Protein AF-A0A534PRA9-F1 (afdb_monomer_lite)

pLDDT: mean 84.68, std 16.16, range [34.12, 97.38]

Structure (mmCIF, N/CA/C/O backbone):
data_AF-A0A534PRA9-F1
#
_entry.id   AF-A0A534PRA9-F1
#
loop_
_atom_site.group_PDB
_atom_site.id
_atom_site.type_symbol
_atom_site.label_atom_id
_atom_site.label_alt_id
_atom_site.label_comp_id
_atom_site.label_asym_id
_atom_site.label_entity_id
_atom_site.label_seq_id
_atom_site.pdbx_PDB_ins_code
_atom_site.Cartn_x
_atom_site.Cartn_y
_atom_site.Cartn_z
_atom_site.occupancy
_atom_site.B_iso_or_equiv
_atom_site.auth_seq_id
_atom_site.auth_comp_id
_atom_site.auth_asym_id
_atom_site.auth_atom_id
_atom_site.pdbx_PDB_model_num
ATOM 1 N N . MET A 1 1 ? 16.056 1.414 -26.907 1.00 45.16 1 MET A N 1
ATOM 2 C CA . MET A 1 1 ? 15.247 1.126 -25.701 1.00 45.16 1 MET A CA 1
ATOM 3 C C . MET A 1 1 ? 14.944 2.442 -25.013 1.00 45.16 1 MET A C 1
ATOM 5 O O . MET A 1 1 ? 15.865 3.068 -24.504 1.00 45.16 1 MET A O 1
ATOM 9 N N . TYR A 1 2 ? 13.696 2.905 -25.057 1.00 48.59 2 TYR A N 1
ATOM 10 C CA . TYR A 1 2 ? 13.286 4.086 -24.298 1.00 48.59 2 TYR A CA 1
ATOM 11 C C . TYR A 1 2 ? 13.296 3.707 -22.817 1.00 48.59 2 TYR A C 1
ATOM 13 O O . TYR A 1 2 ? 12.546 2.826 -22.403 1.00 48.59 2 TYR A O 1
ATOM 21 N N . ALA A 1 3 ? 14.193 4.303 -22.031 1.00 59.56 3 ALA A N 1
ATOM 22 C CA . ALA A 1 3 ? 14.119 4.180 -20.583 1.00 59.56 3 ALA A CA 1
ATOM 23 C C . ALA A 1 3 ? 12.788 4.805 -20.153 1.00 59.56 3 ALA A C 1
ATOM 25 O O . ALA A 1 3 ? 12.577 5.995 -20.379 1.00 59.56 3 ALA A O 1
ATOM 26 N N . ALA A 1 4 ? 11.872 3.998 -19.617 1.00 72.38 4 ALA A N 1
ATOM 27 C CA . ALA A 1 4 ? 10.592 4.504 -19.149 1.00 72.38 4 ALA A CA 1
ATOM 28 C C . ALA A 1 4 ? 10.837 5.532 -18.035 1.00 72.38 4 ALA A C 1
ATOM 30 O O . ALA A 1 4 ? 11.615 5.282 -17.113 1.00 72.38 4 ALA A O 1
ATOM 31 N N . THR A 1 5 ? 10.192 6.688 -18.125 1.00 81.50 5 THR A N 1
ATOM 32 C CA . THR A 1 5 ? 10.252 7.716 -17.082 1.00 81.50 5 THR A CA 1
ATOM 33 C C . THR A 1 5 ? 9.207 7.414 -16.017 1.00 81.50 5 THR A C 1
ATOM 35 O O . THR A 1 5 ? 8.044 7.138 -16.336 1.00 81.50 5 THR A O 1
ATOM 38 N N . CYS A 1 6 ? 9.596 7.468 -14.744 1.00 83.38 6 CYS A N 1
ATOM 39 C CA . CYS A 1 6 ? 8.650 7.279 -13.656 1.00 83.38 6 CYS A CA 1
ATOM 40 C C . CYS A 1 6 ? 7.699 8.473 -13.557 1.00 83.38 6 CYS A C 1
ATOM 42 O O . CYS A 1 6 ? 8.139 9.599 -13.372 1.00 83.38 6 CYS A O 1
ATOM 44 N N . GLN A 1 7 ? 6.388 8.235 -13.580 1.00 82.12 7 GLN A N 1
ATOM 45 C CA . GLN A 1 7 ? 5.401 9.321 -13.508 1.00 82.12 7 GLN A CA 1
ATOM 46 C C . GLN A 1 7 ? 5.358 10.032 -12.144 1.00 82.12 7 GLN A C 1
ATOM 48 O O . GLN A 1 7 ? 4.812 11.126 -12.046 1.00 82.12 7 GLN A O 1
ATOM 53 N N . VAL A 1 8 ? 5.928 9.426 -11.096 1.00 83.62 8 VAL A N 1
ATOM 54 C CA . VAL A 1 8 ? 5.938 9.995 -9.740 1.00 83.62 8 VAL A CA 1
ATOM 55 C C . VAL A 1 8 ? 7.117 10.948 -9.534 1.00 83.62 8 VAL A C 1
ATOM 57 O O . VAL A 1 8 ? 6.899 12.077 -9.115 1.00 83.62 8 VAL A O 1
ATOM 60 N N . CYS A 1 9 ? 8.349 10.528 -9.845 1.00 84.12 9 CYS A N 1
ATOM 61 C CA . CYS A 1 9 ? 9.550 11.354 -9.642 1.00 84.12 9 CYS A CA 1
ATOM 62 C C . CYS A 1 9 ? 10.144 11.951 -10.924 1.00 84.12 9 CYS A C 1
ATOM 64 O O . CYS A 1 9 ? 11.106 12.699 -10.840 1.00 84.12 9 CYS A O 1
ATOM 66 N N . GLN A 1 10 ? 9.600 11.623 -12.099 1.00 84.25 10 GLN A N 1
ATOM 67 C CA . GLN A 1 10 ? 10.087 12.073 -13.411 1.00 84.25 10 GLN A CA 1
ATOM 68 C C . GLN A 1 10 ? 11.540 11.666 -13.748 1.00 84.25 10 GLN A C 1
ATOM 70 O O . GLN A 1 10 ? 12.096 12.130 -14.740 1.00 84.25 10 GLN A O 1
ATOM 75 N N . ASP A 1 11 ? 12.129 10.730 -12.995 1.00 76.88 11 ASP A N 1
ATOM 76 C CA . ASP A 1 11 ? 13.449 10.156 -13.282 1.00 76.88 11 ASP A CA 1
ATOM 77 C C . ASP A 1 11 ? 13.375 8.928 -14.201 1.00 76.88 11 ASP A C 1
ATOM 79 O O . ASP A 1 11 ? 12.328 8.281 -14.342 1.00 76.88 11 ASP A O 1
ATOM 83 N N . LYS A 1 12 ? 14.525 8.546 -14.781 1.00 78.19 12 LYS A N 1
ATOM 84 C CA . LYS A 1 12 ? 14.683 7.248 -15.457 1.00 78.19 12 LYS A CA 1
ATOM 85 C C . LYS A 1 12 ? 14.332 6.124 -14.480 1.00 78.19 12 LYS A C 1
ATOM 87 O O . LYS A 1 12 ? 15.000 5.945 -13.463 1.00 78.19 12 LYS A O 1
ATOM 92 N N . ALA A 1 13 ? 13.291 5.359 -14.795 1.00 73.19 13 ALA A N 1
ATOM 93 C CA . ALA A 1 13 ? 12.780 4.341 -13.894 1.00 73.19 13 ALA A CA 1
ATOM 94 C C . ALA A 1 13 ? 13.658 3.085 -13.930 1.00 73.19 13 ALA A C 1
ATOM 96 O O . ALA A 1 13 ? 13.778 2.415 -14.957 1.00 73.19 13 ALA A O 1
ATOM 97 N N . ARG A 1 14 ? 14.199 2.717 -12.768 1.00 85.81 14 ARG A N 1
ATOM 98 C CA . ARG A 1 14 ? 14.410 1.309 -12.426 1.00 85.81 14 ARG A CA 1
ATOM 99 C C . ARG A 1 14 ? 13.103 0.803 -11.826 1.00 85.81 14 ARG A C 1
ATOM 101 O O . ARG A 1 14 ? 12.537 1.483 -10.981 1.00 85.81 14 ARG A O 1
ATOM 108 N N . TRP A 1 15 ? 12.601 -0.342 -12.263 1.00 88.44 15 TRP A N 1
ATOM 109 C CA . TRP A 1 15 ? 11.342 -0.891 -11.752 1.00 88.44 15 TRP A CA 1
ATOM 110 C C . TRP A 1 15 ? 11.598 -1.884 -10.621 1.00 88.44 15 TRP A C 1
ATOM 112 O O . TRP A 1 15 ? 12.645 -2.531 -10.595 1.00 88.44 15 TRP A O 1
ATOM 122 N N . SER A 1 16 ? 10.653 -1.972 -9.687 1.00 91.12 16 SER A N 1
ATOM 123 C CA . SER A 1 16 ? 10.588 -3.045 -8.703 1.00 91.12 16 SER A CA 1
ATOM 124 C C . SER A 1 16 ? 10.289 -4.382 -9.363 1.00 91.12 16 SER A C 1
ATOM 126 O O . SER A 1 16 ? 9.801 -4.437 -10.497 1.00 91.12 16 SER A O 1
ATOM 128 N N . GLU A 1 17 ? 10.500 -5.449 -8.600 1.00 93.50 17 GLU A N 1
ATOM 129 C CA . GLU A 1 17 ? 9.821 -6.709 -8.869 1.00 93.50 17 GLU A CA 1
ATOM 130 C C . GLU A 1 17 ? 8.300 -6.524 -8.812 1.00 93.50 17 GLU A C 1
ATOM 132 O O . GLU A 1 17 ? 7.778 -5.536 -8.275 1.00 93.50 17 GLU A O 1
ATOM 137 N N . GLU A 1 18 ? 7.586 -7.459 -9.429 1.00 93.94 18 GLU A N 1
ATOM 138 C CA . GLU A 1 18 ? 6.127 -7.433 -9.486 1.00 93.94 18 GLU A CA 1
ATOM 139 C C . GLU A 1 18 ? 5.517 -7.539 -8.087 1.00 93.94 18 GLU A C 1
ATOM 141 O O . GLU A 1 18 ? 5.892 -8.406 -7.302 1.00 93.94 18 GLU A O 1
ATOM 146 N N . VAL A 1 19 ? 4.583 -6.644 -7.774 1.00 94.56 19 VAL A N 1
ATOM 147 C CA . VAL A 1 19 ? 3.851 -6.617 -6.509 1.00 94.56 19 VAL A CA 1
ATOM 148 C C . VAL A 1 19 ? 2.722 -7.635 -6.571 1.00 94.56 19 VAL A C 1
ATOM 150 O O . VAL A 1 19 ? 1.803 -7.494 -7.374 1.00 94.56 19 VAL A O 1
ATOM 153 N N . ILE A 1 20 ? 2.755 -8.616 -5.672 1.00 94.00 20 ILE A N 1
ATOM 154 C CA . ILE A 1 20 ? 1.730 -9.666 -5.586 1.00 94.00 20 ILE A CA 1
ATOM 155 C C . ILE A 1 20 ? 0.622 -9.303 -4.593 1.00 94.00 20 ILE A C 1
ATOM 157 O O . ILE A 1 20 ? -0.561 -9.531 -4.847 1.00 94.00 20 ILE A O 1
ATOM 161 N N . VAL A 1 21 ? 0.981 -8.702 -3.456 1.00 94.62 21 VAL A N 1
ATOM 162 C CA . VAL A 1 21 ? 0.016 -8.301 -2.428 1.00 94.62 21 VAL A CA 1
ATOM 163 C C . VAL A 1 21 ? 0.551 -7.148 -1.590 1.00 94.62 21 VAL A C 1
ATOM 165 O O . VAL A 1 21 ? 1.737 -7.079 -1.262 1.00 94.62 21 VAL A O 1
ATOM 168 N N . VAL A 1 22 ? -0.351 -6.255 -1.195 1.00 96.00 22 VAL A N 1
ATOM 169 C CA . VAL A 1 22 ? -0.104 -5.229 -0.181 1.00 96.00 22 VAL A CA 1
ATOM 170 C C . VAL A 1 22 ? -0.913 -5.584 1.061 1.00 96.00 22 VAL A C 1
ATOM 172 O O . VAL A 1 22 ? -2.138 -5.486 1.068 1.00 96.00 22 VAL A O 1
ATOM 175 N N . LEU A 1 23 ? -0.238 -6.008 2.126 1.00 96.75 23 LEU A N 1
ATOM 176 C CA . LEU A 1 23 ? -0.856 -6.268 3.425 1.00 96.75 23 LEU A CA 1
ATOM 177 C C . LEU A 1 23 ? -0.966 -4.960 4.203 1.00 96.75 23 LEU A C 1
ATOM 179 O O . LEU A 1 23 ? 0.054 -4.363 4.539 1.00 96.75 23 LEU A O 1
ATOM 183 N N . VAL A 1 24 ? -2.182 -4.523 4.514 1.00 97.31 24 VAL A N 1
ATOM 184 C CA . VAL A 1 24 ? -2.454 -3.229 5.155 1.00 97.31 24 VAL A CA 1
ATOM 185 C C . VAL A 1 24 ? -2.854 -3.419 6.612 1.00 97.31 24 VAL A C 1
ATOM 187 O O . VAL A 1 24 ? -3.717 -4.234 6.928 1.00 97.31 24 VAL A O 1
ATOM 190 N N . PHE A 1 25 ? -2.267 -2.615 7.494 1.00 96.75 25 PHE A N 1
ATOM 191 C CA . PHE A 1 25 ? -2.584 -2.552 8.915 1.00 96.75 25 PHE A CA 1
ATOM 192 C C . PHE A 1 25 ? -3.292 -1.225 9.201 1.00 96.75 25 PHE A C 1
ATOM 194 O O . PHE A 1 25 ? -2.767 -0.157 8.878 1.00 96.75 25 PHE A O 1
ATOM 201 N N . ALA A 1 26 ? -4.470 -1.288 9.816 1.00 96.06 26 ALA A N 1
ATOM 202 C CA . ALA A 1 26 ? -5.257 -0.121 10.204 1.00 96.06 26 ALA A CA 1
ATOM 203 C C . ALA A 1 26 ? -6.039 -0.415 11.500 1.00 96.06 26 ALA A C 1
ATOM 205 O O . ALA A 1 26 ? -6.330 -1.584 11.757 1.00 96.06 26 ALA A O 1
ATOM 206 N N . PRO A 1 27 ? -6.397 0.603 12.309 1.00 93.94 27 PRO A N 1
ATOM 207 C CA . PRO A 1 27 ? -7.055 0.410 13.607 1.00 93.94 27 PRO A CA 1
ATOM 208 C C . PRO A 1 27 ? -8.383 -0.354 13.541 1.00 93.94 27 PRO A C 1
ATOM 210 O O . PRO A 1 27 ? -8.692 -1.131 14.436 1.00 93.94 27 PRO A O 1
ATOM 213 N N . GLY A 1 28 ? -9.160 -0.157 12.474 1.00 94.75 28 GLY A N 1
ATOM 214 C CA . GLY A 1 28 ? -10.431 -0.849 12.254 1.00 94.75 28 GLY A CA 1
ATOM 215 C C . GLY A 1 28 ? -10.291 -2.278 11.722 1.00 94.75 28 GLY A C 1
ATOM 216 O O . GLY A 1 28 ? -11.301 -2.902 11.409 1.00 94.75 28 GLY A O 1
ATOM 217 N N . LEU A 1 29 ? -9.068 -2.801 11.582 1.00 95.06 29 LEU A N 1
ATOM 218 C CA . LEU A 1 29 ? -8.807 -4.167 11.139 1.00 95.06 29 LEU A CA 1
ATOM 219 C C . LEU A 1 29 ? -8.300 -5.017 12.305 1.00 95.06 29 LEU A C 1
ATOM 221 O O . LEU A 1 29 ? -7.304 -4.690 12.942 1.00 95.06 29 LEU A O 1
ATOM 225 N N . THR A 1 30 ? -8.927 -6.170 12.533 1.00 94.12 30 THR A N 1
ATOM 226 C CA . THR A 1 30 ? -8.462 -7.153 13.530 1.00 94.12 30 THR A CA 1
ATOM 227 C C . THR A 1 30 ? -7.230 -7.934 13.069 1.00 94.12 30 THR A C 1
ATOM 229 O O . THR A 1 30 ? -6.488 -8.475 13.885 1.00 94.12 30 THR A O 1
ATOM 232 N N . LYS A 1 31 ? -7.006 -7.999 11.755 1.00 95.12 31 LYS A N 1
ATOM 233 C CA . LYS A 1 31 ? -5.861 -8.640 11.102 1.00 95.12 31 LYS A CA 1
ATOM 234 C C . LYS A 1 31 ? -5.470 -7.851 9.850 1.00 95.12 31 LYS A C 1
ATOM 236 O O . LYS A 1 31 ? -6.322 -7.142 9.315 1.00 95.12 31 LYS A O 1
ATOM 241 N N . PRO A 1 32 ? -4.233 -7.983 9.343 1.00 95.44 32 PRO A N 1
ATOM 242 C CA . PRO A 1 32 ? -3.817 -7.272 8.140 1.00 95.44 32 PRO A CA 1
ATOM 243 C C . PRO A 1 32 ? -4.734 -7.615 6.968 1.00 95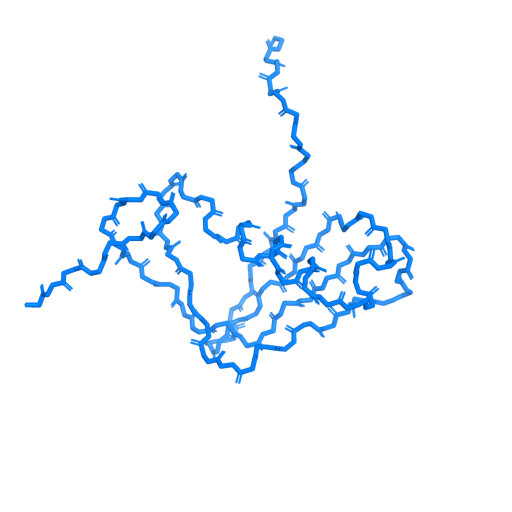.44 32 PRO A C 1
ATOM 245 O O . PRO A 1 32 ? -5.047 -8.788 6.747 1.00 95.44 32 PRO A O 1
ATOM 248 N N . TYR A 1 33 ? -5.166 -6.600 6.225 1.00 97.38 33 TYR A N 1
ATOM 249 C CA . TYR A 1 33 ? -6.027 -6.802 5.068 1.00 97.38 33 TYR A CA 1
ATOM 250 C C . TYR A 1 33 ? -5.181 -6.968 3.799 1.00 97.38 33 TYR A C 1
ATOM 252 O O . TYR A 1 33 ? -4.373 -6.082 3.507 1.00 97.38 33 TYR A O 1
ATOM 260 N N . PRO A 1 34 ? -5.336 -8.070 3.045 1.00 96.31 34 PRO A N 1
ATOM 261 C CA . PRO A 1 34 ? -4.612 -8.273 1.801 1.00 96.31 34 PRO A CA 1
ATOM 262 C C . PRO A 1 34 ? -5.280 -7.515 0.653 1.00 96.31 34 PRO A C 1
ATOM 264 O O . PRO A 1 34 ? -6.415 -7.800 0.279 1.00 96.31 34 PRO A O 1
ATOM 267 N N . LEU A 1 35 ? -4.554 -6.573 0.060 1.00 94.88 35 LEU A N 1
ATOM 268 C CA . LEU A 1 35 ? -4.905 -5.967 -1.219 1.00 94.88 35 LEU A CA 1
ATOM 269 C C . LEU A 1 35 ? -4.127 -6.686 -2.316 1.00 94.88 35 LEU A C 1
ATOM 271 O O . LEU A 1 35 ? -2.921 -6.485 -2.465 1.00 94.88 35 LEU A O 1
ATOM 275 N N . ILE A 1 36 ? -4.819 -7.562 -3.038 1.00 89.19 36 ILE A N 1
ATOM 276 C CA . ILE A 1 36 ? -4.232 -8.358 -4.115 1.00 89.19 36 ILE A CA 1
ATOM 277 C C . ILE A 1 36 ? -4.265 -7.532 -5.396 1.00 89.19 36 ILE A C 1
ATOM 279 O O . ILE A 1 36 ? -5.288 -6.947 -5.756 1.00 89.19 36 ILE A O 1
ATOM 283 N N . ALA A 1 37 ? -3.120 -7.470 -6.061 1.00 79.81 37 ALA A N 1
ATOM 284 C CA . ALA A 1 37 ? -2.973 -6.811 -7.340 1.00 79.81 37 ALA A CA 1
ATOM 285 C C . ALA A 1 37 ? -3.800 -7.546 -8.413 1.00 79.81 37 ALA A C 1
ATOM 287 O O . ALA A 1 37 ? -3.643 -8.749 -8.595 1.00 79.81 37 ALA A O 1
ATOM 288 N N . ALA A 1 38 ? -4.699 -6.839 -9.109 1.00 78.12 38 ALA A N 1
ATOM 289 C CA . ALA A 1 38 ? -5.478 -7.424 -10.209 1.00 78.12 38 ALA A CA 1
ATOM 290 C C . ALA A 1 38 ? -4.621 -7.687 -11.463 1.00 78.12 38 ALA A C 1
ATOM 292 O O . ALA A 1 38 ? -4.934 -8.562 -12.262 1.00 78.12 38 ALA A O 1
ATOM 293 N N . GLU A 1 39 ? -3.539 -6.925 -11.613 1.00 78.25 39 GLU A N 1
ATOM 294 C CA . GLU A 1 39 ? -2.565 -7.005 -12.698 1.00 78.25 39 GLU A CA 1
ATOM 295 C C . GLU A 1 39 ? -1.154 -6.950 -12.105 1.00 78.25 39 GLU A C 1
ATOM 297 O O . GLU A 1 39 ? -0.981 -6.508 -10.968 1.00 78.25 39 GLU A O 1
ATOM 302 N N . GLY A 1 40 ? -0.139 -7.338 -12.879 1.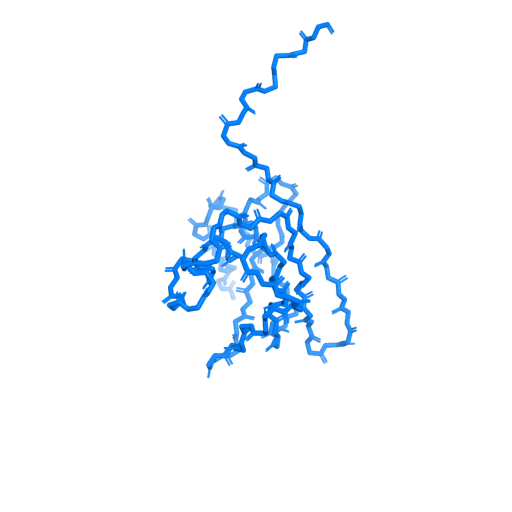00 78.19 40 GLY A N 1
ATOM 303 C CA . GLY A 1 40 ? 1.259 -7.264 -12.454 1.00 78.19 40 GLY A CA 1
ATOM 304 C C . GLY A 1 40 ? 1.739 -5.823 -12.271 1.00 78.19 40 GLY A C 1
ATOM 305 O O . GLY A 1 40 ? 2.301 -5.216 -13.185 1.00 78.19 40 GLY A O 1
ATOM 306 N N . TYR A 1 41 ? 1.519 -5.251 -11.084 1.00 86.50 41 TYR A N 1
ATOM 307 C CA . TYR A 1 41 ? 1.955 -3.895 -10.762 1.00 86.50 41 TYR A CA 1
ATOM 308 C C . TYR A 1 41 ? 3.444 -3.860 -10.429 1.00 86.50 41 TYR A C 1
ATOM 310 O O . TYR A 1 41 ? 3.962 -4.685 -9.681 1.00 86.50 41 TYR A O 1
ATOM 318 N N . ARG A 1 42 ? 4.129 -2.829 -10.922 1.00 90.31 42 ARG A N 1
ATOM 319 C CA . ARG A 1 42 ? 5.491 -2.467 -10.516 1.00 90.31 42 ARG A CA 1
ATOM 320 C C . ARG A 1 42 ? 5.522 -0.991 -10.160 1.00 90.31 42 ARG A C 1
ATOM 322 O O . ARG A 1 42 ? 4.794 -0.190 -10.747 1.00 90.31 42 ARG A O 1
ATOM 329 N N . TYR A 1 43 ? 6.374 -0.618 -9.217 1.00 88.44 43 TYR A N 1
ATOM 330 C CA . TYR A 1 43 ? 6.642 0.782 -8.901 1.00 88.44 43 TYR A CA 1
ATOM 331 C C . TYR A 1 43 ? 8.087 1.122 -9.247 1.00 88.44 43 TYR A C 1
ATOM 333 O O . TYR A 1 43 ? 8.946 0.248 -9.353 1.00 88.44 43 TYR A O 1
ATOM 341 N N . CYS A 1 44 ? 8.362 2.401 -9.473 1.00 90.31 44 CYS A N 1
ATOM 342 C CA . CYS A 1 44 ? 9.720 2.819 -9.770 1.00 90.31 44 CYS A CA 1
ATOM 343 C C . CYS A 1 44 ? 10.545 2.926 -8.480 1.00 90.31 44 CYS A C 1
ATOM 345 O O . CYS A 1 44 ? 10.085 3.429 -7.455 1.00 90.31 44 CYS A O 1
ATOM 347 N N . ILE A 1 45 ? 11.782 2.455 -8.552 1.00 84.00 45 ILE A N 1
ATOM 348 C CA . ILE A 1 45 ? 12.797 2.521 -7.513 1.00 84.00 45 ILE A CA 1
ATOM 349 C C . ILE A 1 45 ? 13.752 3.649 -7.906 1.00 84.00 45 ILE A C 1
ATOM 351 O O . ILE A 1 45 ? 14.660 3.463 -8.714 1.00 84.00 45 ILE A O 1
ATOM 355 N N . GLY A 1 46 ? 13.515 4.834 -7.351 1.00 76.56 46 GLY A N 1
ATOM 356 C CA . GLY A 1 46 ? 14.421 5.982 -7.413 1.00 76.56 46 GLY A CA 1
ATOM 357 C C . GLY A 1 46 ? 14.744 6.436 -5.993 1.00 76.56 46 GLY A C 1
ATOM 358 O O . GLY A 1 46 ? 13.874 6.350 -5.130 1.00 76.56 46 GLY A O 1
ATOM 359 N N . GLY A 1 47 ? 15.976 6.887 -5.733 1.00 69.62 47 GLY A N 1
ATOM 360 C CA . GLY A 1 47 ? 16.465 7.142 -4.367 1.00 69.62 47 GLY A CA 1
ATOM 361 C C . GLY A 1 47 ? 15.577 8.073 -3.529 1.00 69.62 47 GLY A C 1
ATOM 362 O O . GLY A 1 47 ? 15.395 7.832 -2.341 1.00 69.62 47 GLY A O 1
ATOM 363 N N . SER A 1 48 ? 14.976 9.087 -4.153 1.00 73.62 48 SER A N 1
ATOM 364 C CA . SER A 1 48 ? 14.045 10.042 -3.534 1.00 73.62 48 SER A CA 1
ATOM 365 C C . SER A 1 48 ? 12.587 9.850 -3.978 1.00 73.62 48 SER A C 1
ATOM 367 O O . SER A 1 48 ? 11.755 10.729 -3.765 1.00 73.62 48 SER A O 1
ATOM 369 N N . CYS A 1 49 ? 12.254 8.732 -4.630 1.00 84.31 49 CYS A N 1
ATOM 370 C CA . CYS A 1 49 ? 10.939 8.548 -5.227 1.00 84.31 49 CYS A CA 1
ATOM 371 C C . CYS A 1 49 ? 9.917 7.956 -4.249 1.00 84.31 49 CYS A C 1
ATOM 373 O O . CYS A 1 49 ? 10.037 6.816 -3.803 1.00 84.31 49 CYS A O 1
ATOM 375 N N . ASP A 1 50 ? 8.819 8.682 -4.039 1.00 87.88 50 ASP A N 1
ATOM 376 C CA . ASP A 1 50 ? 7.681 8.244 -3.225 1.00 87.88 50 ASP A CA 1
ATOM 377 C C . ASP A 1 50 ? 6.709 7.305 -3.970 1.00 87.88 50 ASP A C 1
ATOM 379 O O . ASP A 1 50 ? 5.540 7.175 -3.590 1.00 87.88 50 ASP A O 1
ATOM 383 N N . ALA A 1 51 ? 7.142 6.630 -5.042 1.00 89.88 51 ALA A N 1
ATOM 384 C CA . ALA A 1 51 ? 6.265 5.764 -5.838 1.00 89.88 51 ALA A CA 1
ATOM 385 C C . ALA A 1 51 ? 5.689 4.600 -5.028 1.00 89.88 51 ALA A C 1
ATOM 387 O O . ALA A 1 51 ? 4.501 4.306 -5.152 1.00 89.88 51 ALA A O 1
ATOM 388 N N . LEU A 1 52 ? 6.490 3.989 -4.152 1.00 90.88 52 LEU A N 1
ATOM 389 C CA . LEU A 1 52 ? 6.027 2.923 -3.263 1.00 90.88 52 LEU A CA 1
ATOM 390 C C . LEU A 1 52 ? 4.950 3.423 -2.290 1.00 90.88 52 LEU A C 1
ATOM 392 O O . LEU A 1 52 ? 3.885 2.820 -2.163 1.00 90.88 52 LEU A O 1
ATOM 396 N N . LEU A 1 53 ? 5.193 4.560 -1.633 1.00 91.44 53 LEU A N 1
ATOM 397 C CA . LEU A 1 53 ? 4.221 5.156 -0.716 1.00 91.44 53 LEU A CA 1
ATOM 398 C C . LEU A 1 53 ? 2.938 5.562 -1.456 1.00 91.44 53 LEU A C 1
ATOM 400 O O . LEU A 1 53 ? 1.834 5.358 -0.950 1.00 91.44 53 LEU A O 1
ATOM 404 N N . THR A 1 54 ? 3.078 6.102 -2.666 1.00 91.06 54 THR A N 1
ATOM 405 C CA . THR A 1 54 ? 1.957 6.471 -3.536 1.00 91.06 54 THR A CA 1
ATOM 406 C C . THR A 1 54 ? 1.137 5.248 -3.940 1.00 91.06 54 THR A C 1
ATOM 408 O O . THR A 1 54 ? -0.092 5.307 -3.892 1.00 91.06 54 THR A O 1
ATOM 411 N N . LEU A 1 55 ? 1.790 4.133 -4.279 1.00 91.81 55 LEU A N 1
ATOM 412 C CA . LEU A 1 55 ? 1.134 2.862 -4.586 1.00 91.81 55 LEU A CA 1
ATOM 413 C C . LEU A 1 55 ? 0.300 2.375 -3.397 1.00 91.81 55 LEU A C 1
ATOM 415 O O . LEU A 1 55 ? -0.895 2.132 -3.558 1.00 91.81 55 LEU A O 1
ATOM 419 N N . VAL A 1 56 ? 0.881 2.329 -2.193 1.00 93.50 56 VAL A N 1
ATOM 420 C CA . VAL A 1 56 ? 0.158 1.909 -0.980 1.00 93.50 56 VAL A CA 1
ATOM 421 C C . VAL A 1 56 ? -1.023 2.839 -0.695 1.00 93.50 56 VAL A C 1
ATOM 423 O O . VAL A 1 56 ? -2.132 2.369 -0.450 1.00 93.50 56 VAL A O 1
ATOM 426 N N . ARG A 1 57 ? -0.823 4.162 -0.781 1.00 93.12 57 ARG A N 1
ATOM 427 C CA . ARG A 1 57 ? -1.891 5.157 -0.580 1.00 93.12 57 ARG A CA 1
ATOM 428 C C . ARG A 1 57 ? -3.063 4.938 -1.530 1.00 93.12 57 ARG A C 1
ATOM 430 O O . ARG A 1 57 ? -4.208 4.944 -1.086 1.00 93.12 57 ARG A O 1
ATOM 437 N N . ARG A 1 58 ? -2.783 4.724 -2.817 1.00 91.56 58 ARG A N 1
ATOM 438 C CA . ARG A 1 58 ? -3.815 4.475 -3.831 1.00 91.56 58 ARG A CA 1
ATOM 439 C C . ARG A 1 58 ? -4.533 3.152 -3.594 1.00 91.56 58 ARG A C 1
ATOM 441 O O . ARG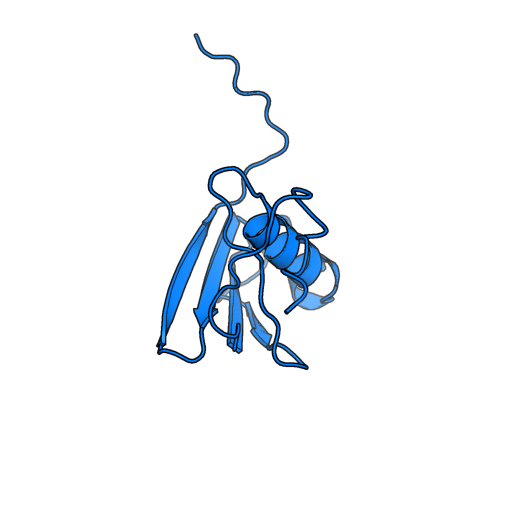 A 1 58 ? -5.755 3.138 -3.665 1.00 91.56 58 ARG A O 1
ATOM 448 N N . ALA A 1 59 ? -3.805 2.088 -3.262 1.00 92.38 59 ALA A N 1
ATOM 449 C CA . ALA A 1 59 ? -4.386 0.777 -2.984 1.00 92.38 59 ALA A CA 1
ATOM 450 C C . ALA A 1 59 ? -5.332 0.818 -1.768 1.00 92.38 59 ALA A C 1
ATOM 452 O O . ALA A 1 59 ? -6.469 0.359 -1.840 1.00 92.38 59 ALA A O 1
ATOM 453 N N . VAL A 1 60 ? -4.899 1.439 -0.665 1.00 93.69 60 VAL A N 1
ATOM 454 C CA . VAL A 1 60 ? -5.734 1.605 0.536 1.00 93.69 60 VAL A CA 1
ATOM 455 C C . VAL A 1 60 ? -6.971 2.446 0.239 1.00 93.69 60 VAL A C 1
ATOM 457 O O . VAL A 1 60 ? -8.067 2.115 0.693 1.00 93.69 60 VAL A O 1
ATOM 460 N N . ALA A 1 61 ? -6.79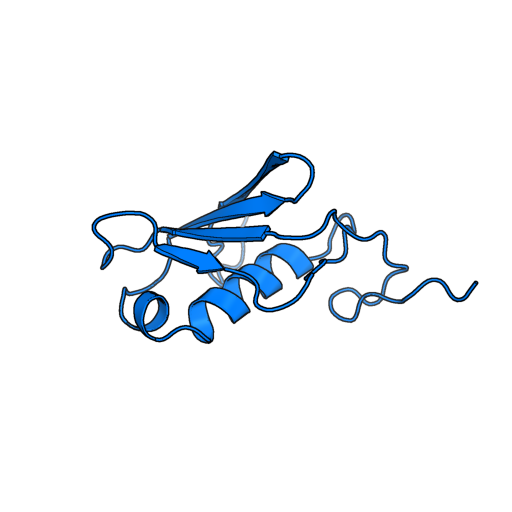9 3.533 -0.516 1.00 92.19 61 ALA A N 1
ATOM 461 C CA . ALA A 1 61 ? -7.884 4.440 -0.849 1.00 92.19 61 ALA A CA 1
ATOM 462 C C . ALA A 1 61 ? -8.876 3.835 -1.845 1.00 92.19 61 ALA A C 1
ATOM 464 O O . ALA A 1 61 ? -10.047 4.195 -1.789 1.00 92.19 61 ALA A O 1
ATOM 465 N N . SER A 1 62 ? -8.469 2.938 -2.746 1.00 90.81 62 SER A N 1
ATOM 466 C CA . SER A 1 62 ? -9.364 2.345 -3.748 1.00 90.81 62 SER A CA 1
ATOM 467 C C . SER A 1 62 ? -10.249 1.235 -3.179 1.00 90.81 62 SER A C 1
ATOM 469 O O . SER A 1 62 ? -11.361 1.048 -3.671 1.00 90.81 62 SER A O 1
ATOM 471 N N . HIS A 1 63 ? -9.815 0.551 -2.117 1.00 93.75 63 HIS A N 1
ATOM 472 C CA . HIS A 1 63 ? -10.517 -0.615 -1.593 1.00 93.75 63 HIS A CA 1
ATOM 473 C C . HIS A 1 63 ? -11.490 -0.264 -0.442 1.00 93.75 63 HIS A C 1
ATOM 475 O O . HIS A 1 63 ? -11.067 0.325 0.557 1.00 93.75 63 HIS A O 1
ATOM 481 N N . PRO A 1 64 ? -12.783 -0.655 -0.512 1.00 93.06 64 PRO A N 1
ATOM 482 C CA . PRO A 1 64 ? -13.792 -0.260 0.478 1.00 93.06 64 PRO A CA 1
ATOM 483 C C . PRO A 1 64 ? -13.428 -0.624 1.922 1.00 93.06 64 PRO A C 1
ATOM 485 O O . PRO A 1 64 ? -13.494 0.232 2.798 1.00 93.06 64 PRO A O 1
ATOM 488 N N . VAL A 1 65 ? -12.976 -1.863 2.155 1.00 94.88 65 VAL A N 1
ATOM 489 C CA . VAL A 1 65 ? -12.664 -2.372 3.505 1.00 94.88 65 VAL A CA 1
ATOM 490 C C . VAL A 1 65 ? -11.549 -1.575 4.182 1.00 94.88 65 VAL A C 1
ATOM 492 O O . VAL A 1 65 ? -11.689 -1.165 5.332 1.00 94.88 65 VAL A O 1
ATOM 495 N N . THR A 1 66 ? -10.445 -1.321 3.477 1.00 93.50 66 THR A N 1
ATOM 496 C CA . THR A 1 66 ? -9.315 -0.573 4.040 1.00 93.50 66 THR A CA 1
ATOM 497 C C . THR A 1 66 ? -9.635 0.909 4.180 1.00 93.50 66 THR A C 1
ATOM 499 O O . THR A 1 66 ? -9.171 1.530 5.129 1.00 93.50 66 THR A O 1
ATOM 502 N N . ARG A 1 67 ? -10.474 1.470 3.297 1.00 93.19 67 ARG A N 1
ATOM 503 C CA . ARG A 1 67 ? -10.945 2.859 3.395 1.00 93.19 67 ARG A CA 1
ATOM 504 C C . ARG A 1 67 ? -11.804 3.087 4.643 1.00 93.19 67 ARG A C 1
ATOM 506 O O . ARG A 1 67 ? -11.658 4.114 5.296 1.00 93.19 67 ARG A O 1
ATOM 513 N N . SER A 1 68 ? -12.677 2.139 4.988 1.00 93.81 68 SER A N 1
ATOM 514 C CA . SER A 1 68 ? -13.534 2.225 6.181 1.00 93.81 68 SER A CA 1
ATOM 515 C C . SER A 1 68 ? -12.824 1.872 7.489 1.00 93.81 68 SER A C 1
ATOM 517 O O . SER A 1 68 ? -13.360 2.136 8.560 1.00 93.81 68 SER A O 1
ATOM 519 N N . ALA A 1 69 ? -11.627 1.285 7.431 1.00 93.81 69 ALA A N 1
ATOM 520 C CA . ALA A 1 69 ? -10.906 0.817 8.613 1.00 93.81 69 ALA A CA 1
ATOM 521 C C . ALA A 1 69 ? -10.107 1.910 9.354 1.00 93.81 69 ALA A C 1
ATOM 523 O O . ALA A 1 69 ? -9.329 1.609 10.263 1.00 93.81 69 ALA A O 1
ATOM 524 N N . GLY A 1 70 ? -10.286 3.175 8.972 1.00 89.81 70 GLY A N 1
ATOM 525 C CA . GLY A 1 70 ? -9.508 4.295 9.487 1.00 89.81 70 GLY A CA 1
ATOM 526 C C . GLY A 1 70 ? -8.125 4.410 8.842 1.00 89.81 70 GLY A C 1
ATOM 527 O O . GLY A 1 70 ? -7.762 3.667 7.931 1.00 89.81 70 GLY A O 1
ATOM 528 N N . GLN A 1 71 ? -7.345 5.387 9.305 1.00 91.94 71 GLN A N 1
ATOM 529 C CA . GLN A 1 71 ? -6.020 5.672 8.759 1.00 91.94 71 GLN A CA 1
ATOM 530 C C . GLN A 1 71 ? -5.083 4.470 8.953 1.00 91.94 71 GLN A C 1
ATOM 532 O O . GLN A 1 71 ? -4.816 4.057 10.082 1.00 91.94 71 GLN A O 1
ATOM 537 N N . TRP A 1 72 ? -4.559 3.925 7.854 1.00 94.25 72 TRP A N 1
ATOM 538 C CA . TRP A 1 72 ? -3.564 2.856 7.916 1.00 94.25 72 TRP A CA 1
ATOM 539 C C . TRP A 1 72 ? -2.266 3.349 8.566 1.00 94.25 72 TRP A C 1
ATOM 541 O O . TRP A 1 72 ? -1.891 4.514 8.423 1.00 94.25 72 TRP A O 1
ATOM 551 N N . THR A 1 73 ? -1.580 2.455 9.273 1.00 94.06 73 THR A N 1
ATOM 552 C CA . THR A 1 73 ? -0.361 2.759 10.045 1.00 94.06 73 THR A CA 1
ATOM 553 C C . THR A 1 73 ? 0.882 2.136 9.423 1.00 94.06 73 THR A C 1
ATOM 555 O O . THR A 1 73 ? 1.970 2.715 9.452 1.00 94.06 73 THR A O 1
ATOM 558 N N . ARG A 1 74 ? 0.714 0.951 8.835 1.00 95.69 74 ARG A N 1
ATOM 559 C CA . ARG A 1 74 ? 1.770 0.152 8.221 1.00 95.69 74 ARG A CA 1
ATOM 560 C C . ARG A 1 74 ? 1.219 -0.620 7.026 1.00 95.69 74 ARG A C 1
ATOM 562 O O . ARG A 1 74 ? 0.062 -1.034 7.034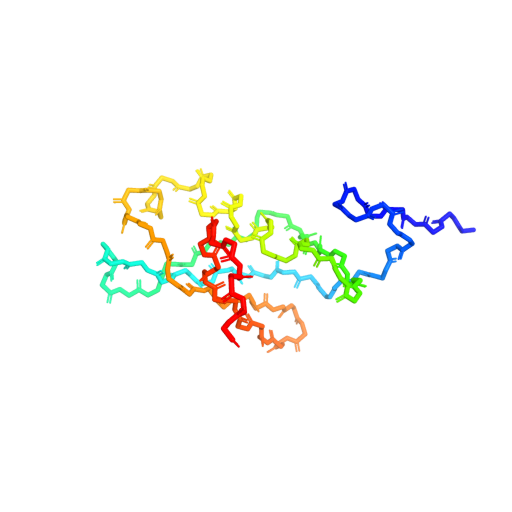 1.00 95.69 74 ARG A O 1
ATOM 569 N N . ALA A 1 75 ? 2.062 -0.850 6.031 1.00 96.56 75 ALA A N 1
ATOM 570 C CA . ALA A 1 75 ? 1.815 -1.802 4.965 1.00 96.56 75 ALA A CA 1
ATOM 571 C C . ALA A 1 75 ? 3.053 -2.672 4.722 1.00 96.56 75 ALA A C 1
ATOM 573 O O . ALA A 1 75 ? 4.181 -2.222 4.911 1.00 96.56 75 ALA A O 1
ATOM 574 N N . ILE A 1 76 ? 2.847 -3.917 4.302 1.00 96.56 76 ILE A N 1
ATOM 575 C CA . ILE A 1 76 ? 3.910 -4.795 3.807 1.00 96.56 76 ILE A CA 1
ATOM 576 C C . ILE A 1 76 ? 3.598 -5.094 2.347 1.00 96.56 76 ILE A C 1
ATOM 578 O O . ILE A 1 76 ? 2.555 -5.670 2.045 1.00 96.56 76 ILE A O 1
ATOM 582 N N . VAL A 1 77 ? 4.490 -4.687 1.452 1.00 95.50 77 VAL A N 1
ATOM 583 C CA . VAL A 1 77 ? 4.394 -4.965 0.017 1.00 95.50 77 VAL A CA 1
ATOM 584 C C . VAL A 1 77 ? 5.207 -6.216 -0.270 1.00 95.50 77 VAL A C 1
ATOM 586 O O . VAL A 1 77 ? 6.420 -6.206 -0.068 1.00 95.50 77 VAL A O 1
ATOM 589 N N . LEU A 1 78 ? 4.538 -7.293 -0.671 1.00 95.12 78 LEU A N 1
ATOM 590 C CA . LEU A 1 78 ? 5.177 -8.544 -1.065 1.00 95.12 78 LEU A CA 1
ATOM 591 C C . LEU A 1 78 ? 5.350 -8.571 -2.582 1.00 95.12 78 LEU A C 1
ATOM 593 O O . LEU A 1 78 ? 4.447 -8.162 -3.321 1.00 95.12 78 LEU A O 1
ATOM 597 N N . HIS A 1 79 ? 6.494 -9.081 -3.023 1.00 94.94 79 HIS A N 1
ATOM 598 C CA . HIS A 1 79 ? 6.856 -9.186 -4.430 1.00 94.94 79 HIS A CA 1
ATOM 599 C C . HIS A 1 79 ? 6.901 -10.641 -4.907 1.00 94.94 79 HIS A C 1
ATOM 601 O O . HIS A 1 79 ? 6.992 -11.572 -4.106 1.00 94.94 79 HIS A O 1
ATOM 607 N N . ALA A 1 80 ? 6.844 -10.834 -6.225 1.00 93.19 80 ALA A N 1
ATOM 608 C CA . ALA A 1 80 ? 6.859 -12.147 -6.867 1.00 93.19 80 ALA A CA 1
ATOM 609 C C . ALA A 1 80 ? 8.150 -12.947 -6.604 1.00 93.19 80 ALA A C 1
ATOM 611 O O . ALA A 1 80 ? 8.119 -14.174 -6.623 1.00 93.19 80 ALA A O 1
ATOM 612 N N . ASP A 1 81 ? 9.263 -12.273 -6.306 1.00 93.19 81 ASP A N 1
ATOM 613 C CA . ASP A 1 81 ? 10.535 -12.899 -5.917 1.00 93.19 81 ASP A CA 1
ATOM 614 C C . ASP A 1 81 ? 10.562 -13.382 -4.450 1.00 93.19 81 ASP A C 1
ATOM 616 O O . ASP A 1 81 ? 11.565 -13.921 -3.986 1.00 93.19 81 ASP A O 1
ATOM 620 N N . GLY A 1 82 ? 9.466 -13.188 -3.707 1.00 92.50 82 GLY A N 1
ATOM 621 C CA . GLY A 1 82 ? 9.331 -13.550 -2.296 1.00 92.50 82 GLY A CA 1
ATOM 622 C C . GLY A 1 82 ? 9.833 -12.487 -1.315 1.00 92.50 82 GLY A C 1
ATOM 623 O O . GLY A 1 82 ? 9.708 -12.671 -0.102 1.00 92.50 82 GLY A O 1
ATOM 624 N N . SER A 1 83 ? 10.376 -11.366 -1.797 1.00 94.25 83 SER A N 1
ATOM 625 C CA . SER A 1 83 ? 10.807 -10.264 -0.938 1.00 94.25 83 SER A CA 1
ATOM 626 C C . SER A 1 83 ? 9.621 -9.467 -0.383 1.00 94.25 83 SER A C 1
ATOM 628 O O . SER A 1 83 ? 8.534 -9.415 -0.965 1.00 94.25 83 SER A O 1
ATOM 630 N N . GLY A 1 84 ? 9.834 -8.809 0.761 1.00 93.50 84 GLY A N 1
ATOM 631 C CA . GLY A 1 84 ? 8.833 -7.969 1.415 1.00 93.50 84 GLY A CA 1
ATOM 632 C C . GLY A 1 84 ? 9.397 -6.607 1.798 1.00 93.50 84 GLY A C 1
ATOM 633 O O . GLY A 1 84 ? 10.437 -6.522 2.447 1.00 93.50 84 GLY A O 1
ATOM 634 N N . THR A 1 85 ? 8.700 -5.531 1.434 1.00 93.81 85 THR A N 1
ATOM 635 C CA . THR A 1 85 ? 9.063 -4.161 1.823 1.00 93.81 85 THR A CA 1
ATOM 636 C C . THR A 1 85 ? 8.074 -3.608 2.837 1.00 93.81 85 THR A C 1
ATOM 638 O O . THR A 1 85 ? 6.869 -3.557 2.595 1.00 93.81 85 THR A O 1
ATOM 641 N N .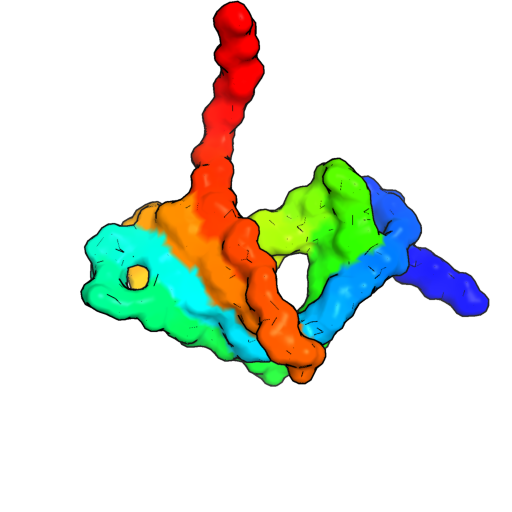 ASN A 1 86 ? 8.593 -3.177 3.986 1.00 94.12 86 ASN A N 1
ATOM 642 C CA . ASN A 1 86 ? 7.798 -2.541 5.025 1.00 94.12 86 ASN A CA 1
ATOM 643 C C . ASN A 1 86 ? 7.655 -1.042 4.743 1.00 94.12 86 ASN A C 1
ATOM 645 O O . ASN A 1 86 ? 8.649 -0.333 4.594 1.00 94.12 86 ASN A O 1
ATOM 649 N N . VAL A 1 87 ? 6.421 -0.556 4.715 1.00 93.88 87 VAL A N 1
ATOM 650 C CA . VAL A 1 87 ? 6.085 0.845 4.473 1.00 93.88 87 VAL A CA 1
ATOM 651 C C . VAL A 1 87 ? 5.338 1.357 5.689 1.00 93.88 87 VAL A C 1
ATOM 653 O O . VAL A 1 87 ? 4.296 0.825 6.065 1.00 93.88 87 VAL A O 1
ATOM 656 N N . LEU A 1 88 ? 5.866 2.398 6.316 1.00 91.88 88 LEU A N 1
ATOM 657 C CA . LEU A 1 88 ? 5.182 3.079 7.407 1.00 91.88 88 LEU A CA 1
ATOM 658 C C . LEU A 1 88 ? 4.376 4.242 6.848 1.00 91.88 88 LEU A C 1
ATOM 660 O O . LEU A 1 88 ? 4.809 4.919 5.908 1.00 91.88 88 LEU A O 1
ATOM 664 N N . TRP A 1 89 ? 3.215 4.498 7.444 1.00 86.12 89 TRP A N 1
ATOM 665 C CA . TRP A 1 89 ? 2.508 5.734 7.170 1.00 86.12 89 TRP A CA 1
ATOM 666 C C . TRP A 1 89 ? 3.382 6.910 7.601 1.00 86.12 89 TRP A C 1
ATOM 668 O O . TRP A 1 89 ? 3.691 7.082 8.778 1.00 86.12 89 TRP A O 1
ATOM 678 N N . LYS A 1 90 ? 3.762 7.744 6.636 1.00 76.31 90 LYS A N 1
ATOM 679 C CA . LYS A 1 90 ? 4.238 9.095 6.908 1.00 76.31 90 LYS A CA 1
ATOM 680 C C . LYS A 1 90 ? 3.030 10.012 6.750 1.00 76.31 90 LYS A C 1
ATOM 682 O O . LYS A 1 90 ? 2.501 10.149 5.641 1.00 76.31 90 LYS A O 1
ATOM 687 N N . GLY A 1 91 ? 2.559 10.579 7.861 1.00 62.31 91 GLY A N 1
ATOM 688 C CA . GLY A 1 91 ? 1.584 11.668 7.821 1.00 62.31 91 GLY A CA 1
ATOM 689 C C . GLY A 1 91 ? 2.124 12.835 6.994 1.00 62.31 91 GLY A C 1
ATOM 690 O O . GLY A 1 91 ? 3.319 12.906 6.714 1.00 62.31 91 GLY A O 1
ATOM 691 N N . SER A 1 92 ? 1.263 13.768 6.600 1.00 49.16 92 SER A N 1
ATOM 692 C CA . SER A 1 92 ? 1.648 15.047 5.984 1.00 49.16 92 SER A CA 1
ATOM 693 C C . SER A 1 92 ? 2.323 15.994 6.997 1.00 49.16 92 SER A C 1
ATOM 695 O O . SER A 1 92 ? 1.930 17.148 7.131 1.00 49.16 92 SER A O 1
ATOM 697 N N . GLY A 1 93 ? 3.281 15.484 7.774 1.00 38.69 93 GLY A N 1
ATOM 698 C CA . GLY A 1 93 ? 4.027 16.224 8.780 1.00 38.69 93 GLY A CA 1
ATOM 699 C C . GLY A 1 93 ? 5.325 16.744 8.186 1.00 38.69 93 GLY A C 1
ATOM 700 O O . GLY A 1 93 ? 6.232 15.969 7.887 1.00 38.69 93 GLY A O 1
ATOM 701 N N . THR A 1 94 ? 5.402 18.059 8.021 1.00 36.25 94 THR A N 1
ATOM 702 C CA . THR A 1 94 ? 6.650 18.808 7.895 1.00 36.25 94 THR A CA 1
ATOM 703 C C . THR A 1 94 ? 7.587 18.362 9.015 1.00 36.25 94 THR A C 1
ATOM 705 O O . THR A 1 94 ? 7.245 18.473 10.192 1.00 36.25 94 THR A O 1
ATOM 708 N N . VAL A 1 95 ? 8.762 17.839 8.670 1.00 36.94 95 VAL A N 1
ATOM 709 C CA . VAL A 1 95 ? 9.822 17.620 9.656 1.00 36.94 95 VAL A CA 1
ATOM 710 C C . VAL A 1 95 ? 10.357 19.003 10.025 1.00 36.94 95 VAL A C 1
ATOM 712 O O . VAL A 1 95 ? 11.186 19.559 9.310 1.00 36.94 95 VAL A O 1
ATOM 715 N N . ALA A 1 96 ? 9.847 19.591 11.107 1.00 36.06 96 ALA A N 1
ATOM 716 C CA . ALA A 1 96 ? 10.582 20.628 11.815 1.00 36.06 96 ALA A CA 1
ATOM 717 C C . ALA A 1 96 ? 11.730 19.920 12.543 1.00 36.06 96 ALA A C 1
ATOM 719 O O . ALA A 1 96 ? 11.500 19.171 13.492 1.00 36.06 96 ALA A O 1
ATOM 720 N N . MET A 1 97 ? 12.949 20.079 12.032 1.00 34.12 97 MET A N 1
ATOM 721 C CA . MET A 1 97 ? 14.153 19.695 12.763 1.00 34.12 97 MET A CA 1
ATOM 722 C C . MET A 1 97 ? 14.334 20.707 13.898 1.00 34.12 97 MET A C 1
ATOM 724 O O . MET A 1 97 ? 14.397 21.908 13.631 1.00 34.12 97 MET A O 1
ATOM 728 N N . ALA A 1 98 ? 14.326 20.214 15.137 1.00 35.50 98 ALA A N 1
ATOM 729 C CA . ALA A 1 98 ? 14.815 20.943 16.304 1.00 35.50 98 ALA A CA 1
ATOM 730 C C . ALA A 1 98 ? 16.345 20.870 16.360 1.00 35.50 98 ALA A C 1
ATOM 732 O O . ALA A 1 98 ? 16.889 19.842 15.888 1.00 35.50 98 ALA A O 1
#

Sequence (98 aa):
MYAATCQVCQDKARWSEEVIVVLVFAPGLTKPYPLIAAEGYRYCIGGSCDALLTLVRRAVASHPVTRSAGQWTRAIVLHADGSGTNVLWKGSGTVAMA

Foldseek 3Di:
DPQDQAPQPRHRFDKDAFWQWKFWAAQQDPGTDTQGDPDRDIFGDDPPGCRVVVVNVCSLCVDPVSVVRPDTAWIWTAHPVRDIDIDGDDDPDDPPDD

Radius of gyration: 14.38 Å; chains: 1; bounding box: 30×34×42 Å

Secondary structure (DSSP, 8-state):
---PBPTTT-SBPEEPPPEEEEEEE-TT-SSPEEEEEEEEE--EE-TT-THHHHHHHHHHHHSHHHHHT-S--EEEEEETTS-EEEEE---S------